Protein AF-A0A819UE37-F1 (afdb_monomer)

Solvent-accessible surface area (backbone atoms only — not comparable to full-atom values): 5639 Å² total; per-residue (Å²): 109,44,32,31,45,35,34,41,35,44,33,22,31,91,84,72,42,81,47,80,76,66,53,66,34,78,56,48,43,26,74,79,43,73,79,49,97,66,90,79,93,82,83,71,86,76,82,80,55,89,66,57,72,48,74,49,77,46,78,42,68,44,65,80,51,85,95,70,74,83,69,79,87,76,89,88,76,87,82,89,86,78,91,128

Foldseek 3Di:
DFWWWKKKKFFAAPVRDTDDDIDIWGTDTCVVVVVDPDDDDTDDDDDHDPRGDDMDIDTDTDDPDDDDGPDDDDDDDDDDDDDD

Secondary structure (DSSP, 8-state):
--EEEEEEEEEE-TTS-EEEEEEEE----TTTTTTS----------PPPTT--EEEEEEEEEE-SSS-----------------

Organism: NCBI:txid392030

Structure (mmCIF, N/CA/C/O backbone):
data_AF-A0A819UE37-F1
#
_entry.id   AF-A0A819UE37-F1
#
loop_
_atom_site.group_PDB
_atom_site.id
_atom_site.type_symbol
_atom_site.label_atom_id
_atom_site.label_alt_id
_atom_site.label_comp_id
_atom_site.label_asym_id
_atom_site.label_entity_id
_atom_site.label_seq_id
_atom_site.pdbx_PDB_ins_code
_atom_site.Cartn_x
_atom_site.Cartn_y
_atom_site.Cartn_z
_atom_site.occupancy
_atom_site.B_iso_or_equiv
_atom_site.auth_seq_id
_atom_site.auth_comp_id
_atom_site.auth_asym_id
_atom_site.auth_atom_id
_atom_site.pdbx_PDB_model_num
ATOM 1 N N . MET A 1 1 ? 15.768 1.151 -11.490 1.00 44.25 1 MET A N 1
ATOM 2 C CA . MET A 1 1 ? 15.356 2.387 -10.784 1.00 44.25 1 MET A CA 1
ATOM 3 C C . MET A 1 1 ? 14.369 2.029 -9.676 1.00 44.25 1 MET A C 1
ATOM 5 O O . MET A 1 1 ? 13.193 1.960 -9.941 1.00 44.25 1 MET A O 1
ATOM 9 N N . VAL A 1 2 ? 14.780 1.738 -8.442 1.00 42.97 2 VAL A N 1
ATOM 10 C CA . VAL A 1 2 ? 13.821 1.220 -7.440 1.00 42.97 2 VAL A CA 1
ATOM 11 C C . VAL A 1 2 ? 13.050 2.371 -6.780 1.00 42.97 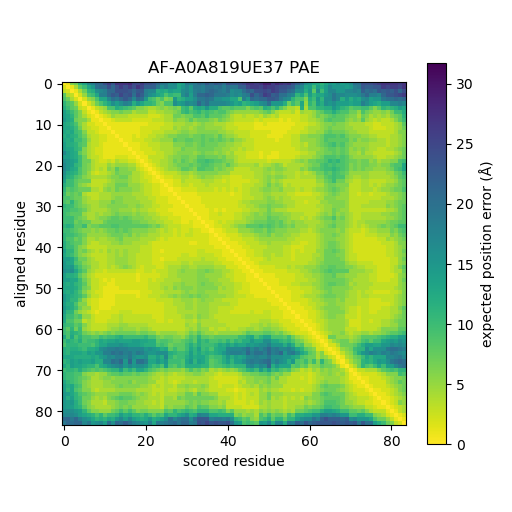2 VAL A C 1
ATOM 13 O O . VAL A 1 2 ? 13.542 2.990 -5.837 1.00 42.97 2 VAL A O 1
ATOM 16 N N . THR A 1 3 ? 11.867 2.690 -7.306 1.00 37.94 3 THR A N 1
ATOM 17 C CA . THR A 1 3 ? 10.840 3.456 -6.587 1.00 37.94 3 THR A CA 1
ATOM 18 C C . THR A 1 3 ? 9.871 2.474 -5.966 1.00 37.94 3 THR A C 1
ATOM 20 O O . THR A 1 3 ? 9.123 1.861 -6.713 1.00 37.94 3 THR A O 1
ATOM 23 N N . ASN A 1 4 ? 9.869 2.334 -4.647 1.00 47.03 4 ASN A N 1
ATOM 24 C CA . ASN A 1 4 ? 8.908 1.486 -3.947 1.00 47.03 4 ASN A CA 1
ATOM 25 C C . ASN A 1 4 ? 7.690 2.316 -3.590 1.00 47.03 4 ASN A C 1
ATOM 27 O O . ASN A 1 4 ? 7.834 3.353 -2.945 1.00 47.03 4 ASN A O 1
ATOM 31 N N . GLY A 1 5 ? 6.527 1.880 -4.064 1.00 50.19 5 GLY A N 1
ATOM 32 C CA . GLY A 1 5 ? 5.232 2.334 -3.579 1.00 50.19 5 GLY A CA 1
ATOM 33 C C . GLY A 1 5 ? 4.738 1.381 -2.499 1.00 50.19 5 GLY A C 1
ATOM 34 O O . GLY A 1 5 ? 4.106 0.398 -2.873 1.00 50.19 5 GLY A O 1
ATOM 35 N N . ASP A 1 6 ? 5.022 1.643 -1.225 1.00 61.41 6 ASP A N 1
ATOM 36 C CA . ASP A 1 6 ? 4.477 0.836 -0.123 1.00 61.41 6 ASP A CA 1
ATOM 37 C C . ASP A 1 6 ? 3.158 1.465 0.325 1.00 61.41 6 ASP A C 1
ATOM 39 O O . ASP A 1 6 ? 3.074 2.682 0.519 1.00 61.41 6 ASP A O 1
ATOM 43 N N . GLY A 1 7 ? 2.111 0.651 0.441 1.00 61.72 7 GLY A N 1
ATOM 44 C CA . GLY A 1 7 ? 0.811 1.090 0.941 1.00 61.72 7 GLY A CA 1
ATOM 45 C C . GLY A 1 7 ? 0.621 0.620 2.372 1.00 61.72 7 GLY A C 1
ATOM 46 O O . GLY A 1 7 ? 0.660 -0.581 2.604 1.00 61.72 7 GLY A O 1
ATOM 47 N N . GLU A 1 8 ? 0.377 1.514 3.322 1.00 78.50 8 GLU A N 1
ATOM 48 C CA . GLU A 1 8 ? 0.028 1.144 4.697 1.00 78.50 8 GLU A CA 1
ATOM 49 C C . GLU A 1 8 ? -1.371 1.634 5.056 1.00 78.50 8 GLU A C 1
ATOM 51 O O . GLU A 1 8 ? -1.812 2.700 4.622 1.00 78.50 8 GLU A O 1
ATOM 56 N N . THR A 1 9 ? -2.076 0.850 5.871 1.00 81.31 9 THR A N 1
ATOM 57 C CA . THR A 1 9 ? -3.389 1.217 6.407 1.00 81.31 9 THR A CA 1
ATOM 58 C C . THR A 1 9 ? -3.347 1.309 7.923 1.00 81.31 9 THR A C 1
ATOM 60 O O . THR A 1 9 ? -2.951 0.357 8.588 1.00 81.31 9 THR A O 1
ATOM 63 N N . CYS A 1 10 ? -3.797 2.434 8.473 1.00 87.12 10 CYS A N 1
ATOM 64 C CA . CYS A 1 10 ? -3.955 2.632 9.913 1.00 87.12 10 CYS A CA 1
ATOM 65 C C . CYS A 1 10 ? -5.436 2.816 10.246 1.00 87.12 10 CYS A C 1
ATOM 67 O O . CYS A 1 10 ? -6.104 3.664 9.653 1.00 87.12 10 CYS A O 1
ATOM 69 N N . PHE A 1 11 ? -5.943 2.048 11.209 1.00 91.38 11 PHE A N 1
ATOM 70 C CA . PHE A 1 11 ? -7.323 2.154 11.678 1.00 91.38 11 PHE A CA 1
ATOM 71 C C . PHE A 1 11 ? -7.391 3.088 12.876 1.00 91.38 11 PHE A C 1
ATOM 73 O O . PHE A 1 11 ? -6.648 2.900 13.835 1.00 91.38 11 PHE A O 1
ATOM 80 N N . ILE A 1 12 ? -8.276 4.077 12.827 1.00 95.25 12 ILE A N 1
ATOM 81 C CA . ILE A 1 12 ? -8.398 5.104 13.859 1.00 95.25 12 ILE A CA 1
ATOM 82 C C . ILE A 1 12 ? -9.759 4.978 14.546 1.00 95.25 12 ILE A C 1
ATOM 84 O O . ILE A 1 12 ? -10.793 4.823 13.884 1.00 95.25 12 ILE A O 1
ATOM 88 N N . ASP A 1 13 ? -9.758 5.019 15.875 1.00 96.12 13 ASP A N 1
ATOM 89 C CA . ASP A 1 13 ? -10.964 4.965 16.699 1.00 96.12 13 ASP A CA 1
ATOM 90 C C . ASP A 1 13 ? -11.594 6.352 16.943 1.00 96.12 13 ASP A C 1
ATOM 92 O O . ASP A 1 13 ? -11.153 7.381 16.432 1.00 96.12 13 ASP A O 1
ATOM 96 N N . GLN A 1 14 ? -12.661 6.393 17.744 1.00 96.75 14 GLN A N 1
ATOM 97 C CA . GLN A 1 14 ? -13.359 7.639 18.090 1.00 96.75 14 GLN A CA 1
ATOM 98 C C . GLN A 1 14 ? -12.530 8.623 18.938 1.00 96.75 14 GLN A C 1
ATOM 100 O O . GLN A 1 14 ? -12.890 9.793 19.030 1.00 96.75 14 GLN A O 1
ATOM 105 N N . ALA A 1 15 ? -11.462 8.153 19.585 1.00 97.19 15 ALA A N 1
ATOM 106 C CA . ALA A 1 15 ? -10.553 8.943 20.411 1.00 97.19 15 ALA A CA 1
ATOM 107 C C . ALA A 1 15 ? -9.282 9.352 19.639 1.00 97.19 15 ALA A C 1
ATOM 109 O O . ALA A 1 15 ? -8.311 9.816 20.245 1.00 97.19 15 ALA A O 1
ATOM 110 N N . ASN A 1 16 ? -9.284 9.199 18.308 1.00 94.81 16 ASN A N 1
ATOM 111 C CA . ASN A 1 16 ? -8.142 9.423 17.422 1.00 94.81 16 ASN A CA 1
ATOM 112 C C . ASN A 1 16 ? -6.919 8.546 17.748 1.00 94.81 16 ASN A C 1
ATOM 114 O O . ASN A 1 16 ? -5.786 8.948 17.486 1.00 94.81 16 ASN A O 1
ATOM 118 N N . GLN A 1 17 ? -7.124 7.362 18.327 1.00 95.38 17 GLN A N 1
ATOM 119 C CA . GLN A 1 17 ? -6.060 6.389 18.565 1.00 95.38 17 GLN A CA 1
ATOM 120 C C . GLN A 1 17 ? -5.974 5.394 17.410 1.00 95.38 17 GLN A C 1
ATOM 122 O O . GLN A 1 17 ? -6.997 4.934 16.900 1.00 95.38 17 GLN A O 1
ATOM 127 N N . THR A 1 18 ? -4.750 5.026 17.028 1.00 93.00 18 THR A N 1
ATOM 128 C CA . THR A 1 18 ? -4.523 3.900 16.1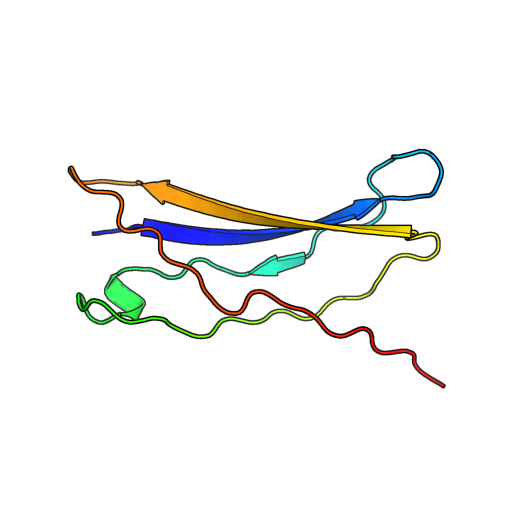18 1.00 93.00 18 THR A CA 1
ATOM 129 C C . THR A 1 18 ? -4.837 2.593 16.840 1.00 93.00 18 THR A C 1
ATOM 131 O O . THR A 1 18 ? -4.296 2.335 17.915 1.00 93.00 18 THR A O 1
ATOM 134 N N . ILE A 1 19 ? -5.692 1.759 16.250 1.00 94.12 19 ILE A N 1
ATOM 135 C CA . ILE A 1 19 ? -6.141 0.487 16.823 1.00 94.12 19 ILE A CA 1
ATOM 136 C C . ILE A 1 19 ? -5.881 -0.690 15.880 1.00 94.12 19 ILE A C 1
ATOM 138 O O . ILE A 1 19 ? -5.932 -0.564 14.659 1.00 94.12 19 ILE A O 1
ATOM 142 N N . GLY A 1 20 ? -5.651 -1.867 16.464 1.00 87.75 20 GLY A N 1
ATOM 143 C CA . GLY A 1 20 ? -5.422 -3.107 15.722 1.00 87.75 20 GLY A CA 1
ATOM 144 C C . GLY A 1 20 ? -4.116 -3.132 14.924 1.00 87.75 20 GLY A C 1
ATOM 145 O O . GLY A 1 20 ? -3.200 -2.347 15.160 1.00 87.75 20 GLY A O 1
ATOM 146 N N . SER A 1 21 ? -4.022 -4.091 14.005 1.00 84.31 21 SER A N 1
ATOM 147 C CA . SER A 1 21 ? -2.867 -4.256 13.119 1.00 84.31 21 SER A CA 1
ATOM 148 C C . SER A 1 21 ? -3.060 -3.473 11.827 1.00 84.31 21 SER A C 1
ATOM 150 O O . SER A 1 21 ? -4.170 -3.398 11.303 1.00 84.31 21 SER A O 1
ATOM 152 N N . THR A 1 22 ? -1.970 -2.932 11.290 1.00 80.81 22 THR A N 1
ATOM 153 C CA . THR A 1 22 ? -1.954 -2.334 9.957 1.00 80.81 22 THR A CA 1
ATOM 154 C C . THR A 1 22 ? -1.947 -3.431 8.892 1.00 80.81 22 THR A C 1
ATOM 156 O O . THR A 1 22 ? -1.394 -4.512 9.099 1.00 80.81 22 THR A O 1
ATOM 159 N N . SER A 1 23 ? -2.587 -3.182 7.749 1.00 81.62 23 SER A N 1
ATOM 160 C CA . SER A 1 23 ? -2.389 -4.004 6.547 1.00 81.62 23 SER A CA 1
ATOM 161 C C . SER A 1 23 ? -1.468 -3.262 5.588 1.00 81.62 23 SER A C 1
ATOM 163 O O . SER A 1 23 ? -1.681 -2.068 5.348 1.00 81.62 23 SER A O 1
ATOM 165 N N . SER A 1 24 ? -0.473 -3.964 5.046 1.00 83.50 24 SER A N 1
ATOM 166 C CA . SER A 1 24 ? 0.462 -3.426 4.062 1.00 83.50 24 SER A CA 1
ATOM 167 C C . SER A 1 24 ? 0.213 -3.990 2.661 1.00 83.50 24 SER A C 1
ATOM 169 O O . SER A 1 24 ? -0.294 -5.102 2.477 1.00 83.50 24 SER A O 1
ATOM 171 N N . ILE A 1 25 ? 0.562 -3.187 1.662 1.00 84.12 25 ILE A N 1
ATOM 172 C CA . ILE A 1 25 ? 0.714 -3.576 0.266 1.00 84.12 25 ILE A CA 1
ATOM 173 C C . ILE A 1 25 ? 2.203 -3.501 -0.047 1.00 84.12 25 ILE A C 1
ATOM 175 O O . ILE A 1 25 ? 2.803 -2.433 0.077 1.00 84.12 25 ILE A O 1
ATOM 179 N N . GLU A 1 26 ? 2.765 -4.633 -0.463 1.00 81.75 26 GLU A N 1
ATOM 180 C CA . GLU A 1 26 ? 4.164 -4.734 -0.877 1.00 81.75 26 GLU A CA 1
ATOM 181 C C . GLU A 1 26 ? 4.499 -3.771 -2.027 1.00 81.75 26 GLU A C 1
ATOM 183 O O . GLU A 1 26 ? 3.650 -3.555 -2.910 1.00 81.75 26 GLU A O 1
ATOM 188 N N . PRO A 1 27 ? 5.750 -3.283 -2.089 1.00 80.12 27 PRO A N 1
ATOM 189 C CA . PRO A 1 27 ? 6.176 -2.314 -3.081 1.00 80.12 27 PRO A CA 1
ATOM 190 C C . PRO A 1 27 ? 5.934 -2.752 -4.513 1.00 80.12 27 PRO A C 1
ATOM 192 O O . PRO A 1 27 ? 6.071 -3.926 -4.869 1.00 80.12 27 PRO A O 1
ATOM 195 N N . VAL A 1 28 ? 5.698 -1.764 -5.371 1.00 82.50 28 VAL A N 1
ATOM 196 C CA . VAL A 1 28 ? 5.917 -1.902 -6.813 1.00 82.50 28 VAL A CA 1
ATOM 197 C C . VAL A 1 28 ? 7.357 -1.531 -7.136 1.00 82.50 28 VAL A C 1
ATOM 199 O O . VAL A 1 28 ? 7.696 -0.358 -7.083 1.00 82.50 28 VAL A O 1
ATOM 202 N N . LEU A 1 29 ? 8.177 -2.505 -7.518 1.00 79.50 29 LEU A N 1
ATOM 203 C CA . LEU A 1 29 ? 9.554 -2.321 -7.966 1.00 79.50 29 LEU A CA 1
ATOM 204 C C . LEU A 1 29 ? 9.611 -1.954 -9.458 1.00 79.50 29 LEU A C 1
ATOM 206 O O . LEU A 1 29 ? 8.710 -2.244 -10.240 1.00 79.50 29 LEU A O 1
ATOM 210 N N . ASP A 1 30 ? 10.733 -1.392 -9.902 1.00 78.06 30 ASP A N 1
ATOM 211 C CA . ASP A 1 30 ? 11.012 -1.197 -11.337 1.00 78.06 30 ASP A CA 1
ATOM 212 C C . ASP A 1 30 ? 11.229 -2.508 -12.090 1.00 78.06 30 ASP A C 1
ATOM 214 O O . ASP A 1 30 ? 10.864 -2.613 -13.259 1.00 78.06 30 ASP A O 1
ATOM 218 N N . ALA A 1 31 ? 11.728 -3.531 -11.393 1.00 82.62 31 ALA A N 1
ATOM 219 C CA . ALA A 1 31 ? 11.762 -4.891 -11.915 1.00 82.62 31 ALA A CA 1
ATOM 220 C C . ALA A 1 31 ? 10.344 -5.419 -12.193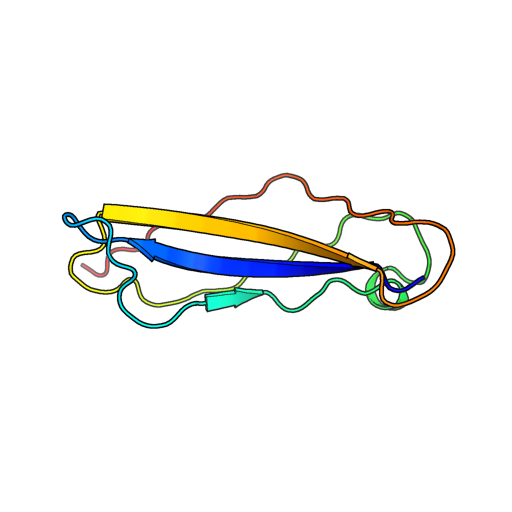 1.00 82.62 31 ALA A C 1
ATOM 222 O O . ALA A 1 31 ? 10.130 -6.037 -13.233 1.00 82.62 31 ALA A O 1
ATOM 223 N N . ASP A 1 32 ? 9.363 -5.093 -11.341 1.00 84.62 32 ASP A N 1
ATOM 224 C CA . ASP A 1 32 ? 7.966 -5.494 -11.556 1.00 84.62 32 ASP A CA 1
ATOM 225 C C . ASP A 1 32 ? 7.385 -4.843 -12.819 1.00 84.62 32 ASP A C 1
ATOM 227 O O . ASP A 1 32 ? 6.510 -5.409 -13.470 1.00 84.62 32 ASP A O 1
ATOM 231 N N . ARG A 1 33 ? 7.888 -3.656 -13.189 1.00 85.19 33 ARG A N 1
ATOM 232 C CA . ARG A 1 33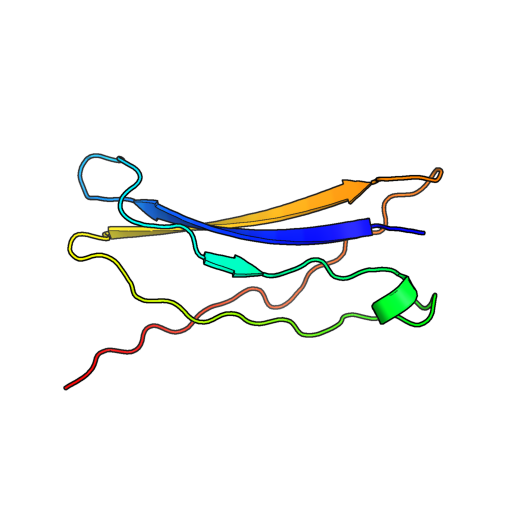 ? 7.503 -2.931 -14.410 1.00 85.19 33 ARG A CA 1
ATOM 233 C C . ARG A 1 33 ? 8.323 -3.332 -15.640 1.00 85.19 33 ARG A C 1
ATOM 235 O O . ARG A 1 33 ? 8.100 -2.770 -16.709 1.00 85.19 33 ARG A O 1
ATOM 242 N N . GLY A 1 34 ? 9.301 -4.231 -15.508 1.00 87.38 34 GLY A N 1
ATOM 243 C CA . GLY A 1 34 ? 10.234 -4.561 -16.589 1.00 87.38 34 GLY A CA 1
ATOM 244 C C . GLY A 1 34 ? 11.054 -3.358 -17.073 1.00 87.38 34 GLY A C 1
ATOM 245 O O . GLY A 1 34 ? 11.353 -3.262 -18.260 1.00 87.38 34 GLY A O 1
ATOM 246 N N . SER A 1 35 ? 11.367 -2.418 -16.175 1.00 83.44 35 SER A N 1
ATOM 247 C CA . SER A 1 35 ? 12.038 -1.147 -16.490 1.00 83.44 35 SER A CA 1
ATOM 248 C C . SER A 1 35 ? 11.280 -0.234 -17.467 1.00 83.44 35 SER A C 1
ATOM 250 O O . SER A 1 35 ? 11.886 0.552 -18.197 1.00 83.44 35 SER A O 1
ATOM 252 N N . LEU A 1 36 ? 9.945 -0.311 -17.463 1.00 84.81 36 LEU A N 1
ATOM 253 C CA . LEU A 1 36 ? 9.052 0.548 -18.243 1.00 84.81 36 LEU A CA 1
ATOM 254 C C . LEU A 1 36 ? 8.216 1.475 -17.349 1.00 84.81 36 LEU A C 1
ATOM 256 O O . LEU A 1 36 ? 7.945 1.203 -16.177 1.00 84.81 36 LEU A O 1
ATOM 260 N N . THR A 1 37 ? 7.723 2.571 -17.927 1.00 84.94 37 THR A N 1
ATOM 261 C CA . THR A 1 37 ? 6.695 3.397 -17.284 1.00 84.94 37 THR A CA 1
ATOM 262 C C . THR A 1 37 ? 5.332 2.721 -17.427 1.00 84.94 37 THR A C 1
ATOM 264 O O . THR A 1 37 ? 4.684 2.828 -18.462 1.00 84.94 37 THR A O 1
ATOM 267 N N . ALA A 1 38 ? 4.891 2.031 -16.376 1.00 84.50 38 ALA A N 1
ATOM 268 C CA . ALA A 1 38 ? 3.577 1.389 -16.313 1.00 84.50 38 ALA A CA 1
ATOM 269 C C . ALA A 1 38 ? 2.978 1.482 -14.903 1.00 84.50 38 ALA A C 1
ATOM 271 O O . ALA A 1 38 ? 3.716 1.411 -13.924 1.00 84.50 38 ALA A O 1
ATOM 272 N N . LEU A 1 39 ? 1.655 1.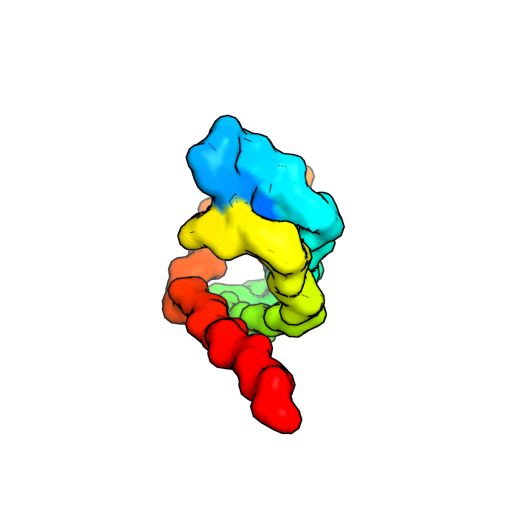609 -14.784 1.00 87.25 39 LEU A N 1
ATOM 273 C CA . LEU A 1 39 ? 0.956 1.411 -13.511 1.00 87.25 39 LEU A CA 1
ATOM 274 C C . LEU A 1 39 ? 0.679 -0.082 -13.322 1.00 87.25 39 LEU A C 1
ATOM 276 O O . LEU A 1 39 ? 0.158 -0.733 -14.226 1.00 87.25 39 LEU A O 1
ATOM 280 N N . LEU A 1 40 ? 1.023 -0.615 -12.150 1.00 88.50 40 LEU A N 1
ATOM 281 C CA . LEU A 1 40 ? 0.752 -2.004 -11.785 1.00 88.50 40 LEU A CA 1
ATOM 282 C C . LEU A 1 40 ? -0.270 -2.042 -10.660 1.00 88.50 40 LEU A C 1
ATOM 284 O O . LEU A 1 40 ? -0.112 -1.361 -9.647 1.00 88.50 40 LEU A O 1
ATOM 288 N N . PHE A 1 41 ? -1.302 -2.859 -10.839 1.00 90.31 41 PHE A N 1
ATOM 289 C CA . PHE A 1 41 ? -2.318 -3.056 -9.820 1.00 90.31 41 PHE A CA 1
ATOM 290 C C . PHE A 1 41 ? -1.755 -3.866 -8.650 1.00 90.31 41 PHE A C 1
ATOM 292 O O . PHE A 1 41 ? -1.148 -4.923 -8.840 1.00 90.31 41 PHE A O 1
ATOM 299 N N . ARG A 1 42 ? -1.993 -3.377 -7.434 1.00 89.12 42 ARG A N 1
ATOM 300 C CA . ARG A 1 42 ? -1.715 -4.076 -6.182 1.00 89.12 42 ARG A CA 1
ATOM 301 C C . ARG A 1 42 ? -2.929 -3.965 -5.273 1.00 89.12 42 ARG A C 1
ATOM 303 O O . ARG A 1 42 ? -3.609 -2.944 -5.264 1.00 89.12 42 ARG A O 1
ATOM 310 N N . GLN A 1 43 ? -3.179 -5.020 -4.509 1.00 89.25 43 GLN A N 1
ATOM 311 C CA . GLN A 1 43 ? -4.254 -5.061 -3.528 1.00 89.25 43 GLN A CA 1
ATOM 312 C C . GLN A 1 43 ? -3.842 -5.900 -2.326 1.00 89.25 43 GLN A C 1
ATOM 314 O O . GLN A 1 43 ? -3.048 -6.832 -2.449 1.00 89.25 43 GLN A O 1
ATOM 319 N N . THR A 1 44 ? -4.431 -5.578 -1.183 1.00 87.50 44 THR A N 1
ATOM 320 C CA . THR A 1 44 ? -4.375 -6.379 0.037 1.00 87.50 44 THR A CA 1
ATOM 321 C C . THR A 1 44 ? -5.768 -6.418 0.655 1.00 87.50 44 THR A C 1
ATOM 323 O O . THR A 1 44 ? -6.604 -5.555 0.377 1.00 87.50 44 THR A O 1
ATOM 326 N N . THR A 1 45 ? -6.031 -7.419 1.486 1.00 87.44 45 THR A N 1
ATOM 327 C CA . THR A 1 45 ? -7.287 -7.556 2.229 1.00 87.44 45 THR A CA 1
ATOM 328 C C . THR A 1 45 ? -6.971 -7.833 3.686 1.00 87.44 45 THR A C 1
ATOM 330 O O . THR A 1 45 ? -6.078 -8.626 3.976 1.00 87.44 45 THR A O 1
ATOM 333 N N . GLY A 1 46 ? -7.733 -7.236 4.595 1.00 85.19 46 GLY A N 1
ATOM 334 C CA . GLY A 1 46 ? -7.542 -7.404 6.029 1.00 85.19 46 GLY A CA 1
ATOM 335 C C . GLY A 1 46 ? -8.856 -7.318 6.791 1.00 85.19 46 GLY A C 1
ATOM 336 O O . GLY A 1 46 ? -9.892 -6.928 6.247 1.00 85.19 46 GLY A O 1
ATOM 337 N N . LEU A 1 47 ? -8.807 -7.701 8.064 1.00 88.38 47 LEU A N 1
ATOM 338 C CA . LEU A 1 47 ? -9.916 -7.497 8.987 1.00 88.38 47 LEU A CA 1
ATOM 339 C C . LEU A 1 47 ? -9.905 -6.058 9.499 1.00 88.38 47 LEU A C 1
ATOM 341 O O . LEU A 1 47 ? -8.845 -5.492 9.754 1.00 88.38 47 LEU A O 1
ATOM 345 N N . ILE A 1 48 ? -11.094 -5.496 9.698 1.00 88.94 48 ILE A N 1
ATOM 346 C CA . ILE A 1 48 ? -11.258 -4.166 10.283 1.00 88.94 48 ILE A CA 1
ATOM 347 C C . ILE A 1 48 ? -11.493 -4.335 11.784 1.00 88.94 48 ILE A C 1
ATOM 349 O O . ILE A 1 48 ? -12.478 -4.976 12.164 1.00 88.94 48 ILE A O 1
ATOM 353 N N . PRO A 1 49 ? -10.628 -3.777 12.648 1.00 91.88 49 PRO A N 1
ATOM 354 C CA . PRO A 1 49 ? -10.812 -3.851 14.089 1.00 91.88 49 PRO A CA 1
ATOM 355 C C . PRO A 1 49 ? -12.154 -3.255 14.523 1.00 91.88 49 PRO A C 1
ATOM 357 O O . PRO A 1 49 ? -12.581 -2.201 14.032 1.00 91.88 49 PRO A O 1
ATOM 360 N N . VAL A 1 50 ? -12.811 -3.905 15.488 1.00 92.56 50 VAL A N 1
ATOM 361 C CA . VAL A 1 50 ? -14.016 -3.358 16.122 1.00 92.56 50 VAL A CA 1
ATOM 362 C C . VAL A 1 50 ? -13.680 -1.997 16.729 1.00 92.56 50 VAL A C 1
ATOM 364 O O . VAL A 1 50 ? -12.670 -1.843 17.407 1.00 92.56 50 VAL A O 1
ATOM 367 N N . GLY A 1 51 ? -14.537 -1.007 16.480 1.00 94.06 51 GLY A N 1
ATOM 368 C CA . GLY A 1 51 ? -14.332 0.363 16.956 1.00 94.06 51 GLY A CA 1
ATOM 369 C C . GLY A 1 51 ? -13.673 1.301 15.943 1.00 94.06 51 GLY A C 1
ATOM 370 O O . GLY A 1 51 ? -13.641 2.501 16.201 1.00 94.06 51 GLY A O 1
ATOM 371 N N . THR A 1 52 ? -13.245 0.802 14.777 1.00 94.19 52 THR A N 1
ATOM 372 C CA . THR A 1 52 ? -12.756 1.653 13.679 1.00 94.19 52 THR A CA 1
ATOM 373 C C . THR A 1 52 ? -13.808 2.703 13.301 1.00 94.19 52 THR A C 1
ATOM 375 O O . THR A 1 52 ? -15.003 2.404 13.172 1.00 94.19 52 THR A O 1
ATOM 378 N N . ARG A 1 53 ? -13.364 3.950 13.132 1.00 95.25 53 ARG A N 1
ATOM 379 C CA . ARG A 1 53 ? -14.176 5.092 12.683 1.00 95.25 53 ARG A CA 1
ATOM 380 C C . ARG A 1 53 ? -13.627 5.740 11.422 1.00 95.25 53 ARG A C 1
ATOM 382 O O . ARG A 1 53 ? -14.414 6.207 10.604 1.00 95.25 53 ARG A O 1
ATOM 389 N N . SER A 1 54 ? -12.316 5.710 11.233 1.00 93.06 54 SER A N 1
ATOM 390 C CA . SER A 1 54 ? -11.674 6.107 9.985 1.00 93.06 54 SER A CA 1
ATOM 391 C C . SER A 1 54 ? -10.496 5.190 9.666 1.00 93.06 54 SER A C 1
ATOM 393 O O . SER A 1 54 ? -9.980 4.478 10.529 1.00 93.06 54 SER A O 1
ATOM 395 N N . VAL A 1 55 ? -10.109 5.175 8.393 1.00 89.88 55 VAL A N 1
ATOM 396 C CA . VAL A 1 55 ? -8.940 4.446 7.900 1.00 89.88 55 VAL A CA 1
ATOM 397 C C . VAL A 1 55 ? -8.052 5.443 7.178 1.00 89.88 55 VAL A C 1
ATOM 399 O O . VAL A 1 55 ? -8.504 6.117 6.253 1.00 89.88 55 VAL A O 1
ATOM 402 N N . THR A 1 56 ? -6.798 5.531 7.596 1.00 89.62 56 THR A N 1
ATOM 403 C CA . THR A 1 56 ? -5.771 6.286 6.883 1.00 89.62 56 THR A CA 1
ATOM 404 C C . THR A 1 56 ? -5.069 5.342 5.924 1.00 89.62 56 THR A C 1
ATOM 406 O O . THR A 1 56 ? -4.583 4.298 6.353 1.00 89.62 56 THR A O 1
ATOM 409 N N . VAL A 1 57 ? -5.002 5.713 4.646 1.00 86.50 57 VAL A N 1
ATOM 410 C CA . VAL A 1 57 ? -4.195 5.022 3.634 1.00 86.50 57 VAL A CA 1
ATOM 411 C C . VAL A 1 57 ? -2.971 5.881 3.348 1.00 86.50 57 VAL A C 1
ATOM 413 O O . VAL A 1 57 ? -3.105 7.019 2.899 1.00 86.50 57 VAL A O 1
ATOM 416 N N . LEU A 1 58 ? -1.787 5.346 3.618 1.00 86.31 58 LEU A N 1
ATOM 417 C CA . LEU A 1 58 ? -0.511 5.994 3.351 1.00 86.31 58 LEU A CA 1
ATOM 418 C C . LEU A 1 58 ? 0.133 5.340 2.129 1.00 86.31 58 LEU A C 1
ATOM 420 O O . LEU A 1 58 ? 0.378 4.140 2.141 1.00 86.31 58 LEU A O 1
ATOM 424 N N . ALA A 1 59 ? 0.413 6.126 1.090 1.00 84.75 59 ALA A N 1
ATOM 425 C CA . ALA A 1 59 ? 1.190 5.689 -0.065 1.00 84.75 59 ALA A CA 1
ATOM 426 C C . ALA A 1 59 ? 2.592 6.304 0.017 1.00 84.75 59 ALA A C 1
ATOM 428 O O . ALA A 1 59 ? 2.763 7.513 -0.155 1.00 84.75 59 ALA A O 1
ATOM 429 N N . ASN A 1 60 ? 3.590 5.473 0.297 1.00 82.25 60 ASN A N 1
ATOM 430 C CA . ASN A 1 60 ? 4.977 5.893 0.431 1.00 82.25 60 ASN A CA 1
ATOM 431 C C . ASN A 1 60 ? 5.704 5.720 -0.895 1.00 82.25 60 ASN A C 1
ATOM 433 O O . ASN A 1 60 ? 5.774 4.610 -1.403 1.00 82.25 60 ASN A O 1
ATOM 437 N N . PHE A 1 61 ? 6.297 6.790 -1.426 1.00 78.50 61 PHE A N 1
ATOM 438 C CA . PHE A 1 61 ? 7.174 6.721 -2.595 1.00 78.50 61 PHE A CA 1
ATOM 439 C C . PHE A 1 61 ? 8.628 6.852 -2.155 1.00 78.50 61 PHE A C 1
ATOM 441 O O . PHE A 1 61 ? 9.144 7.955 -1.968 1.00 78.50 61 PHE A O 1
ATOM 448 N N . ILE A 1 62 ? 9.289 5.712 -1.972 1.00 73.12 62 ILE A N 1
ATOM 449 C CA . ILE A 1 62 ? 10.642 5.650 -1.418 1.00 73.12 62 ILE A CA 1
ATOM 450 C C . ILE A 1 62 ? 11.652 5.484 -2.554 1.00 73.12 62 ILE A C 1
ATOM 452 O O . ILE A 1 62 ? 11.542 4.576 -3.382 1.00 73.12 62 ILE A O 1
ATOM 456 N N . ARG A 1 63 ? 12.670 6.354 -2.580 1.00 71.88 63 ARG A N 1
ATOM 457 C CA . ARG A 1 63 ? 13.816 6.240 -3.490 1.00 71.88 63 ARG A CA 1
ATOM 458 C C . ARG A 1 63 ? 14.966 5.528 -2.785 1.00 71.88 63 ARG A C 1
ATOM 460 O O . ARG A 1 63 ? 15.651 6.143 -1.972 1.00 71.88 63 ARG A O 1
ATOM 467 N N . TYR A 1 64 ? 15.232 4.276 -3.148 1.00 65.62 64 TYR A N 1
ATOM 4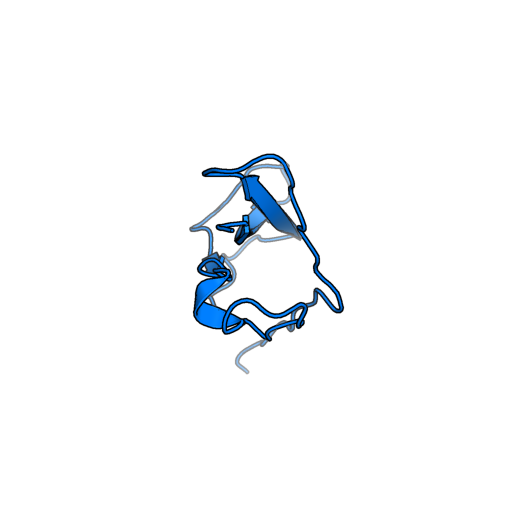68 C CA . TYR A 1 64 ? 16.371 3.536 -2.588 1.00 65.62 64 TYR A CA 1
ATOM 469 C C . TYR A 1 64 ? 17.703 3.890 -3.273 1.00 65.62 64 TYR A C 1
ATOM 471 O O . TYR A 1 64 ? 18.735 3.947 -2.612 1.00 65.62 64 TYR A O 1
ATOM 479 N N . THR A 1 65 ? 17.701 4.153 -4.589 1.00 64.06 65 THR A N 1
ATOM 480 C CA . THR A 1 65 ? 18.899 4.484 -5.396 1.00 64.06 65 THR A CA 1
ATOM 481 C C . THR A 1 65 ? 18.556 5.373 -6.611 1.00 64.06 65 THR A C 1
ATOM 483 O O . THR A 1 65 ? 17.388 5.497 -6.977 1.00 64.06 65 THR A O 1
ATOM 486 N N . GLY A 1 66 ? 19.560 5.983 -7.264 1.00 66.06 66 GLY A N 1
ATOM 487 C CA . GLY A 1 66 ? 19.403 6.787 -8.498 1.00 66.06 66 GLY A CA 1
ATOM 488 C C . GLY A 1 66 ? 19.167 8.291 -8.274 1.00 66.06 66 GLY A C 1
ATOM 489 O O . GLY A 1 66 ? 19.233 8.761 -7.144 1.00 66.06 66 GLY A O 1
ATOM 490 N N . THR A 1 67 ? 18.925 9.061 -9.348 1.00 63.34 67 THR A N 1
ATOM 491 C CA . THR A 1 67 ? 18.703 10.529 -9.308 1.00 63.34 67 THR A CA 1
ATOM 492 C C . THR A 1 67 ? 17.239 10.952 -9.440 1.00 63.34 67 THR A C 1
ATOM 494 O O . THR A 1 67 ? 16.898 12.059 -9.030 1.00 63.34 67 THR A O 1
ATOM 497 N N . TYR A 1 68 ? 16.360 10.070 -9.920 1.00 59.38 68 TYR A N 1
ATOM 498 C CA . TYR A 1 68 ? 14.936 10.348 -10.129 1.00 59.38 68 TYR A CA 1
ATOM 499 C C . TYR A 1 68 ? 14.064 9.537 -9.163 1.00 59.38 68 TYR A C 1
ATOM 501 O O . TYR A 1 68 ? 14.423 8.421 -8.791 1.00 59.38 68 TYR A O 1
ATOM 509 N N . SER A 1 69 ? 12.925 10.100 -8.755 1.00 60.00 69 SER A N 1
ATOM 510 C CA . SER A 1 69 ? 11.851 9.388 -8.053 1.00 60.00 69 SER A CA 1
ATOM 511 C C . SER A 1 69 ? 10.591 9.504 -8.905 1.00 60.00 69 SER A C 1
ATOM 513 O O . SER A 1 69 ? 9.972 10.560 -8.957 1.00 60.00 69 SER A O 1
ATOM 515 N N . ASN A 1 70 ? 10.246 8.433 -9.615 1.00 66.31 70 ASN A N 1
ATOM 516 C CA . ASN A 1 70 ? 9.061 8.341 -10.472 1.00 66.31 70 ASN A CA 1
ATOM 517 C C . ASN A 1 70 ? 7.940 7.583 -9.746 1.00 66.31 70 ASN A C 1
ATOM 519 O O . ASN A 1 70 ? 7.416 6.582 -10.236 1.00 66.31 70 ASN A O 1
ATOM 523 N N . GLY A 1 71 ? 7.628 8.030 -8.530 1.00 73.75 71 GLY A N 1
ATOM 524 C CA . GLY A 1 71 ? 6.499 7.518 -7.770 1.00 73.75 71 GLY A CA 1
ATOM 525 C C . GLY A 1 71 ? 5.185 7.940 -8.418 1.00 73.75 71 GLY A C 1
ATOM 526 O O . GLY A 1 71 ? 4.860 9.123 -8.426 1.00 73.75 71 GLY A O 1
ATOM 527 N N . TYR A 1 72 ? 4.440 6.978 -8.961 1.00 79.06 72 TYR A N 1
ATOM 528 C CA . TYR A 1 72 ? 3.100 7.199 -9.502 1.00 79.06 72 TYR A CA 1
ATOM 529 C C . TYR A 1 72 ? 2.130 6.203 -8.877 1.00 79.06 72 TYR A C 1
ATOM 531 O O . TYR A 1 72 ? 2.413 5.002 -8.863 1.00 79.06 72 TYR A O 1
ATOM 539 N N . ALA A 1 73 ? 0.988 6.704 -8.415 1.00 85.56 73 ALA A N 1
ATOM 540 C CA . ALA A 1 73 ? -0.169 5.908 -8.042 1.00 85.56 73 ALA A CA 1
ATOM 541 C C . ALA A 1 73 ? -1.429 6.580 -8.584 1.00 85.56 73 ALA A C 1
ATOM 543 O O . ALA A 1 73 ? -1.502 7.806 -8.658 1.00 85.56 73 ALA A O 1
ATOM 544 N N . ASP A 1 74 ? -2.401 5.763 -8.957 1.00 88.31 74 ASP A N 1
ATOM 545 C CA . ASP A 1 74 ? -3.715 6.199 -9.408 1.00 88.31 74 ASP A CA 1
ATOM 546 C C . ASP A 1 74 ? -4.756 5.176 -8.939 1.00 88.31 74 ASP A C 1
ATOM 548 O O . ASP A 1 74 ? -4.414 4.028 -8.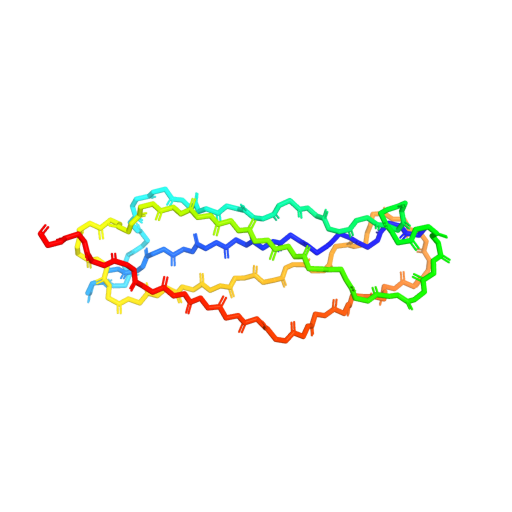642 1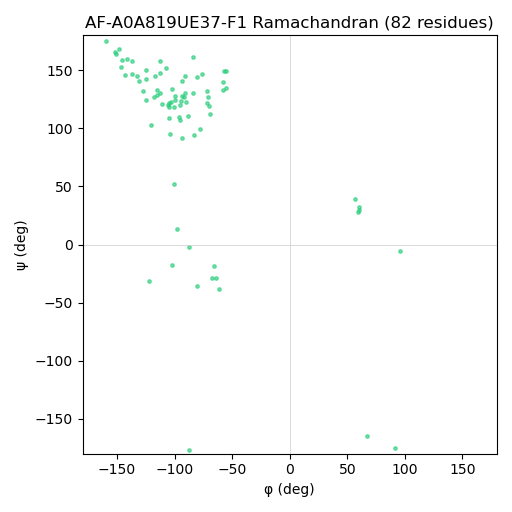.00 88.31 74 ASP A O 1
ATOM 552 N N . ASN A 1 75 ? -6.015 5.603 -8.866 1.00 89.06 75 ASN A N 1
ATOM 553 C CA . ASN A 1 75 ? -7.164 4.772 -8.522 1.00 89.06 75 ASN A CA 1
ATOM 554 C C . ASN A 1 75 ? -7.032 4.058 -7.157 1.00 89.06 75 ASN A C 1
ATOM 556 O O . ASN A 1 75 ? -7.424 2.900 -7.003 1.00 89.06 75 ASN A O 1
ATOM 560 N N . ILE A 1 76 ? -6.467 4.752 -6.157 1.00 87.50 76 ILE A N 1
ATOM 561 C CA . ILE A 1 76 ? -6.373 4.260 -4.775 1.00 87.50 76 ILE A CA 1
ATOM 562 C C . ILE A 1 76 ? -7.775 4.251 -4.161 1.00 87.50 76 ILE A C 1
ATOM 564 O O . ILE A 1 76 ? -8.412 5.294 -4.017 1.00 87.50 76 ILE A O 1
ATOM 568 N N . GLY A 1 77 ? -8.239 3.072 -3.763 1.00 86.81 77 GLY A N 1
ATOM 569 C CA . GLY A 1 77 ? -9.544 2.890 -3.143 1.00 86.81 77 GLY A CA 1
ATOM 570 C C . GLY A 1 77 ? -9.621 1.590 -2.352 1.00 86.81 77 GLY A C 1
ATOM 571 O O . GLY A 1 77 ? -8.696 0.781 -2.356 1.00 86.81 77 GLY A O 1
ATOM 572 N N . GLY A 1 78 ? -10.742 1.391 -1.665 1.00 85.00 78 GLY A N 1
ATOM 573 C CA . GLY A 1 78 ? -11.001 0.191 -0.879 1.00 85.00 78 GLY A CA 1
ATOM 574 C C . GLY A 1 78 ? -12.489 -0.120 -0.807 1.00 85.00 78 GLY A C 1
ATOM 575 O O . GLY A 1 78 ? -13.335 0.725 -1.098 1.00 85.00 78 GLY A O 1
A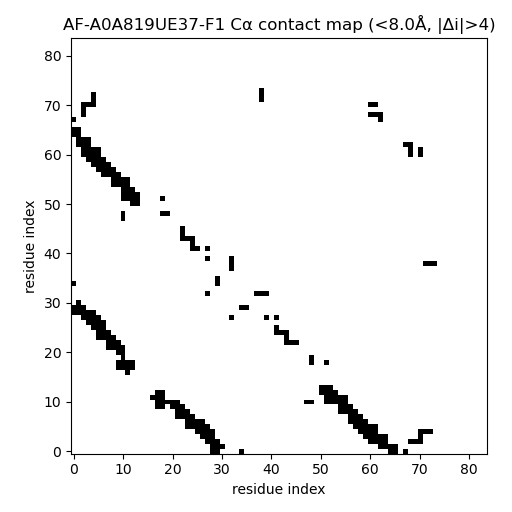TOM 576 N N . CYS A 1 79 ? -12.804 -1.348 -0.412 1.00 88.19 79 CYS A N 1
ATOM 577 C CA . CYS A 1 79 ? -14.166 -1.819 -0.195 1.00 88.19 79 CYS A CA 1
ATOM 578 C C . CYS A 1 79 ? -14.301 -2.390 1.220 1.00 88.19 79 CYS A C 1
ATOM 580 O O . CYS A 1 79 ? -13.384 -3.021 1.743 1.00 88.19 79 CYS A O 1
ATOM 582 N N . LEU A 1 80 ? -15.452 -2.141 1.846 1.00 85.69 80 LEU A N 1
ATOM 583 C CA . LEU A 1 80 ? -15.787 -2.656 3.170 1.00 85.69 80 LEU A CA 1
ATOM 584 C C . LEU A 1 80 ? -16.712 -3.859 3.008 1.00 85.69 80 LEU A C 1
ATOM 586 O O . LEU A 1 80 ? -17.824 -3.722 2.496 1.00 85.69 80 LEU A O 1
ATOM 590 N N . TYR A 1 81 ? -16.268 -5.023 3.472 1.00 82.06 81 TYR A N 1
ATOM 591 C CA . TYR A 1 81 ? -17.087 -6.230 3.506 1.00 82.06 81 TYR A CA 1
ATOM 592 C C . TYR A 1 81 ? -17.650 -6.428 4.916 1.00 82.06 81 TYR A C 1
ATOM 594 O O . TYR A 1 81 ? -16.898 -6.480 5.887 1.00 82.06 81 TYR A O 1
ATOM 602 N N . GLN A 1 82 ? -18.974 -6.539 5.034 1.00 78.12 82 GLN A N 1
ATOM 603 C CA . GLN A 1 82 ? -19.643 -6.966 6.264 1.00 78.12 82 GLN A CA 1
ATOM 604 C C . GLN A 1 82 ? -20.142 -8.397 6.074 1.00 78.12 82 GLN A C 1
ATOM 606 O O . GLN A 1 82 ? -20.946 -8.659 5.179 1.00 78.12 82 GLN A O 1
ATOM 611 N N . TRP A 1 83 ? -19.660 -9.314 6.912 1.00 63.59 83 TRP A N 1
ATOM 612 C CA . TRP A 1 83 ? -20.198 -10.669 6.981 1.00 63.59 83 TRP A CA 1
ATOM 613 C C . TRP A 1 83 ? -21.578 -10.599 7.640 1.00 63.59 83 TRP A C 1
ATOM 615 O O . TRP A 1 83 ? -21.712 -10.045 8.732 1.00 63.59 83 TRP A O 1
ATOM 625 N N . ARG A 1 84 ? -22.597 -11.079 6.925 1.00 56.06 84 ARG A N 1
ATOM 626 C CA . ARG A 1 84 ? -23.970 -11.223 7.419 1.00 56.06 84 ARG A CA 1
ATOM 627 C C . ARG A 1 84 ? -24.182 -12.614 7.988 1.00 56.06 84 ARG A C 1
ATOM 629 O O . ARG A 1 84 ? -23.608 -13.557 7.400 1.00 56.06 84 ARG A O 1
#

Nearest PDB structures (foldseek):
  8iq9-assembly1_B  TM=6.560E-01  e=3.002E-01  Klebsiella phage VLC6
  8iqe-assembly1_B  TM=6.654E-01  e=5.234E-01  Klebsiella phage VLC6
  8iqe-assembly1_A  TM=6.307E-01  e=8.066E-01  Klebsiella phage VLC6
  3zoq-assembly1_C  TM=3.150E-01  e=1.033E+00  Salasvirus phi29
  6eub-assembly1_A  TM=3.695E-01  e=5.822E+00  Homo sapiens

Sequence (84 aa):
MVTNGDGETCFIDQANQTIGSTSSIEPVLDADRGSLTALLFRQTTGLIPVGTRSVTVLANFIRYTGTYSNGYADNIGGCLYQWR

Mean predicted aligned error: 6.49 Å

pLDDT: mean 80.8, std 13.3, range [37.94, 97.19]

Radius of gyration: 15.24 Å; Cα contacts (8 Å, |Δi|>4): 140; chains: 1; bounding box: 43×22×39 Å